Protein AF-A0AB36H0W1-F1 (afdb_monomer_lite)

Sequence (181 aa):
MSYELLTNRKTENRHKNYRQVNDIFFLVVHWWDDKKGLSFDSNVNFLCKNNNKVSAHYVSEGGRVAQIAENEDVALHAGNWNMNVASIGVENRPEADSDDFATLAELIVDIETKIGHTLYIIGHRDVVSRLCPGVYYPRIPELINRVNTIKSQRGNAPAPLTEEQRADMLSRLQNIKNNPG

Foldseek 3Di:
DAAAEAEPFAAPLKAALQAALVLAAAEAEWAQDLDADDDLVVSSCCQRDPPPSAHFQWEFAQRYMYGHGDSSIQGHHLVFRSNSRHHGYYHFHLVCDPRRLLGVLVVQQVSQLVSVHHHHYAYSCLQPPDCTPPPCHVCSVVSLVSNQVVQVVPVRGHHDDDPVRNVVVVVVSVVSNVDRD

pLDDT: mean 96.42, std 4.58, range [62.56, 98.94]

Secondary structure (DSSP, 8-state):
---EEE-S---SSEETT-S-GGG--EEEEEES-SSS---HHHHHHHHHH-SS----SEEEETTEEEE-S-TTSEES-SSSHHHHHHEEEEEE-TT--HHHHHHHHHHHHHHHHHHTS--EEEEHHHHSSSSTTGGGGGGHHHHHHHHHHHHHHSTTSPPPPPHHHHHHHHHHHHHHHHS--

Structure (mmCIF, N/CA/C/O backbone):
data_AF-A0AB36H0W1-F1
#
_entry.id   AF-A0AB36H0W1-F1
#
loop_
_atom_site.group_PDB
_atom_site.id
_atom_site.type_symbol
_atom_site.label_atom_id
_atom_site.label_alt_id
_atom_site.label_comp_id
_atom_site.label_asym_id
_atom_site.label_entity_id
_atom_site.label_seq_id
_atom_site.pdbx_PDB_ins_code
_atom_site.Cartn_x
_atom_site.Cartn_y
_atom_site.Cartn_z
_atom_site.occupancy
_atom_site.B_iso_or_equiv
_atom_site.auth_seq_id
_atom_site.auth_comp_id
_atom_site.auth_asym_id
_atom_site.auth_atom_id
_atom_site.pdbx_PDB_model_num
ATOM 1 N N . MET A 1 1 ? -12.133 -7.492 -10.563 1.00 72.25 1 MET A N 1
ATOM 2 C CA . MET A 1 1 ? -11.094 -8.196 -11.343 1.00 72.25 1 MET A CA 1
ATOM 3 C C . MET A 1 1 ? -10.395 -9.165 -10.409 1.00 72.25 1 MET A C 1
ATOM 5 O O . MET A 1 1 ? -10.133 -8.792 -9.277 1.00 72.25 1 MET A O 1
ATOM 9 N N . SER A 1 2 ? -10.170 -10.408 -10.830 1.00 85.19 2 SER A N 1
ATOM 10 C CA . SER A 1 2 ? -9.386 -11.373 -10.049 1.00 85.19 2 SER A CA 1
ATOM 11 C C . SER A 1 2 ? -7.907 -11.230 -10.396 1.00 85.19 2 SER A C 1
ATOM 13 O O . SER A 1 2 ? -7.581 -11.127 -11.577 1.00 85.19 2 SER A O 1
ATOM 15 N N . TYR A 1 3 ? -7.034 -11.265 -9.394 1.00 97.75 3 TYR A N 1
ATOM 16 C CA . TYR A 1 3 ? -5.587 -11.360 -9.572 1.00 97.75 3 TYR A CA 1
ATOM 17 C C . TYR A 1 3 ? -5.063 -12.653 -8.937 1.00 97.75 3 TYR A C 1
ATOM 19 O O . TYR A 1 3 ? -5.685 -13.213 -8.032 1.00 97.75 3 TYR A O 1
ATOM 27 N N . GLU A 1 4 ? -3.911 -13.131 -9.399 1.00 98.19 4 GLU A N 1
ATOM 28 C CA . GLU A 1 4 ? -3.181 -14.214 -8.742 1.00 98.19 4 GLU A CA 1
ATOM 29 C C . GLU A 1 4 ? -2.489 -13.684 -7.478 1.00 98.19 4 GLU A C 1
ATOM 31 O O . GLU A 1 4 ? -1.697 -12.743 -7.551 1.00 98.19 4 GLU A O 1
ATOM 36 N N . LEU A 1 5 ? -2.767 -14.287 -6.317 1.00 98.38 5 LEU A N 1
ATOM 37 C CA . LEU A 1 5 ? -2.074 -13.966 -5.070 1.00 98.38 5 LEU A CA 1
ATOM 38 C C . LEU A 1 5 ? -0.927 -14.953 -4.814 1.00 98.38 5 LEU A C 1
ATOM 40 O O . LEU A 1 5 ? -1.146 -16.128 -4.521 1.00 98.38 5 LEU A O 1
ATOM 44 N N . LEU A 1 6 ? 0.301 -14.446 -4.845 1.00 98.44 6 LEU A N 1
ATOM 45 C CA . LEU A 1 6 ? 1.527 -15.176 -4.548 1.00 98.44 6 LEU A CA 1
ATOM 46 C C . LEU A 1 6 ? 1.930 -14.956 -3.083 1.00 98.44 6 LEU A C 1
ATOM 48 O O . LEU A 1 6 ? 2.210 -13.834 -2.663 1.00 98.44 6 LEU A O 1
ATOM 52 N N . THR A 1 7 ? 2.010 -16.031 -2.298 1.00 97.50 7 THR A N 1
ATOM 53 C CA . THR A 1 7 ? 2.365 -15.975 -0.862 1.00 97.50 7 THR A CA 1
ATOM 54 C C . THR A 1 7 ? 3.626 -16.768 -0.510 1.00 97.50 7 THR A C 1
ATOM 56 O O . THR A 1 7 ? 4.056 -16.780 0.641 1.00 97.50 7 THR A O 1
ATOM 59 N N . ASN A 1 8 ? 4.256 -17.415 -1.493 1.00 95.25 8 ASN A N 1
ATOM 60 C CA . ASN A 1 8 ? 5.409 -18.303 -1.307 1.00 95.25 8 ASN A CA 1
ATOM 61 C C . ASN A 1 8 ? 6.770 -17.582 -1.239 1.00 95.25 8 ASN A C 1
ATOM 63 O O . ASN A 1 8 ? 7.807 -18.236 -1.133 1.00 95.25 8 ASN A O 1
ATOM 67 N N . ARG A 1 9 ? 6.791 -16.247 -1.303 1.00 94.75 9 ARG A N 1
ATOM 68 C CA . ARG A 1 9 ? 7.996 -15.417 -1.164 1.00 94.75 9 ARG A CA 1
ATOM 69 C C . ARG A 1 9 ? 7.786 -14.460 0.002 1.00 94.75 9 ARG A C 1
ATOM 71 O O . ARG A 1 9 ? 6.784 -13.756 0.021 1.00 94.75 9 ARG A O 1
ATOM 78 N N . LYS A 1 10 ? 8.703 -14.445 0.970 1.00 97.44 10 LYS A N 1
ATOM 79 C CA . LYS A 1 10 ? 8.626 -13.582 2.157 1.00 97.44 10 LYS A CA 1
ATOM 80 C C . LYS A 1 10 ? 9.925 -12.802 2.333 1.00 97.44 10 LYS A C 1
ATOM 82 O O . LYS A 1 10 ? 11.003 -13.339 2.089 1.00 97.44 10 LYS A O 1
ATOM 87 N N . THR A 1 11 ? 9.816 -11.546 2.755 1.00 97.06 11 THR A N 1
ATOM 88 C CA . THR A 1 11 ? 10.969 -10.687 3.057 1.00 97.06 11 THR A CA 1
ATOM 89 C C . THR A 1 11 ? 11.429 -10.859 4.489 1.00 97.06 11 THR A C 1
ATOM 91 O O . THR A 1 11 ? 10.642 -10.663 5.403 1.00 97.06 11 THR A O 1
ATOM 94 N N . GLU A 1 12 ? 12.698 -11.170 4.736 1.00 95.06 12 GLU A N 1
ATOM 95 C CA . GLU A 1 12 ? 13.208 -11.213 6.118 1.00 95.06 12 GLU A CA 1
ATOM 96 C C . GLU A 1 12 ? 13.395 -9.815 6.736 1.00 95.06 12 GLU A C 1
ATOM 98 O O . GLU A 1 12 ? 13.516 -9.693 7.953 1.00 95.06 12 GLU A O 1
ATOM 103 N N . ASN A 1 13 ? 13.324 -8.746 5.935 1.00 96.31 13 ASN A N 1
ATOM 104 C CA . ASN A 1 13 ? 13.435 -7.360 6.397 1.00 96.31 13 ASN A CA 1
ATOM 105 C C . ASN A 1 13 ? 12.110 -6.851 6.986 1.00 96.31 13 ASN A C 1
ATOM 107 O O . ASN A 1 13 ? 11.523 -5.899 6.478 1.00 96.31 13 ASN A O 1
ATOM 111 N N . ARG A 1 14 ? 11.607 -7.493 8.041 1.00 97.19 14 ARG A N 1
ATOM 112 C CA . ARG A 1 14 ? 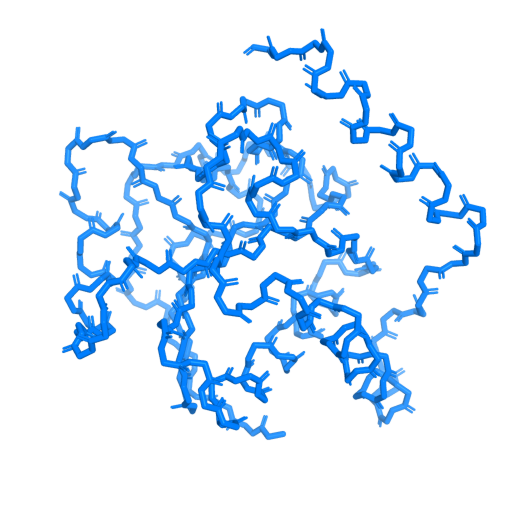10.351 -7.120 8.706 1.00 97.19 14 ARG A CA 1
ATOM 113 C C . ARG A 1 14 ? 10.393 -7.403 10.202 1.00 97.19 14 ARG A C 1
ATOM 115 O O . ARG A 1 14 ? 11.059 -8.341 10.639 1.00 97.19 14 ARG A O 1
ATOM 122 N N . HIS A 1 15 ? 9.626 -6.648 10.979 1.00 97.88 15 HIS A N 1
ATOM 123 C CA . HIS A 1 15 ? 9.352 -6.989 12.375 1.00 97.88 15 HIS A CA 1
ATOM 124 C C . HIS A 1 15 ? 8.097 -7.860 12.421 1.00 97.88 15 HIS A C 1
ATOM 126 O O . HIS A 1 15 ? 7.010 -7.383 12.104 1.00 97.88 15 HIS A O 1
ATOM 132 N N . LYS A 1 16 ? 8.266 -9.147 12.746 1.00 98.12 16 LYS A N 1
ATOM 133 C CA . LYS A 1 16 ? 7.195 -10.151 12.662 1.00 98.12 16 LYS A CA 1
ATOM 134 C C . LYS A 1 16 ? 6.183 -9.978 13.796 1.00 98.12 16 LYS A C 1
ATOM 136 O O . LYS A 1 16 ? 6.611 -9.872 14.943 1.00 98.12 16 LYS A O 1
ATOM 141 N N . ASN A 1 17 ? 4.886 -10.007 13.480 1.00 97.50 17 ASN A N 1
ATOM 142 C CA . ASN A 1 17 ? 3.782 -9.906 14.447 1.00 97.50 17 ASN A CA 1
ATOM 143 C C . ASN A 1 17 ? 3.986 -8.765 15.469 1.00 97.50 17 ASN A C 1
ATOM 145 O O . ASN A 1 17 ? 3.952 -8.977 16.682 1.00 97.50 17 ASN A O 1
ATOM 149 N N . TYR A 1 18 ? 4.313 -7.572 14.967 1.00 98.25 18 TYR A N 1
ATOM 150 C CA . TYR A 1 18 ? 4.764 -6.446 15.791 1.00 98.25 18 TYR A CA 1
ATOM 151 C C . TYR A 1 18 ? 3.614 -5.544 16.256 1.00 98.25 18 TYR A C 1
ATOM 153 O O . TYR A 1 18 ? 3.751 -4.828 17.245 1.00 98.25 18 TYR A O 1
ATOM 161 N N . ARG A 1 19 ? 2.481 -5.570 15.551 1.00 98.00 19 ARG A N 1
ATOM 162 C CA . ARG A 1 19 ? 1.316 -4.711 15.804 1.00 98.00 19 A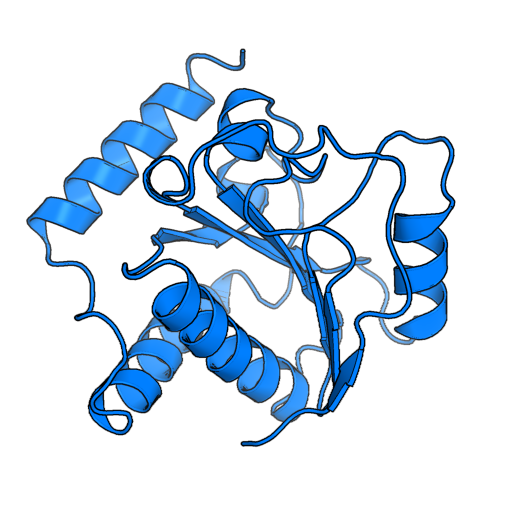RG A CA 1
ATOM 163 C C . ARG A 1 19 ? 0.018 -5.494 15.656 1.00 98.00 19 ARG A C 1
ATOM 165 O O . ARG A 1 19 ? -0.002 -6.532 14.997 1.00 98.00 19 ARG A O 1
ATOM 172 N N . GLN A 1 20 ? -1.069 -4.977 16.220 1.00 98.06 20 GLN A N 1
ATOM 173 C CA . GLN A 1 20 ? -2.402 -5.494 15.924 1.00 98.06 20 GLN A CA 1
ATOM 174 C C . GLN A 1 20 ? -2.903 -4.907 14.604 1.00 98.06 20 GLN A C 1
ATOM 176 O O . GLN A 1 20 ? -2.510 -3.811 14.207 1.00 98.06 20 GLN A O 1
ATOM 181 N N . VAL A 1 21 ? -3.822 -5.604 13.932 1.00 97.25 21 VAL A N 1
ATOM 182 C CA . VAL A 1 21 ? -4.430 -5.080 12.696 1.00 97.25 21 VAL A CA 1
ATOM 183 C C . VAL A 1 21 ? -5.128 -3.734 12.915 1.00 97.25 21 VAL A C 1
ATOM 185 O O . VAL A 1 21 ? -5.088 -2.890 12.032 1.00 97.25 21 VAL A O 1
ATOM 188 N N . ASN A 1 22 ? -5.683 -3.490 14.107 1.00 97.31 22 ASN A N 1
ATOM 189 C CA . ASN A 1 22 ? -6.343 -2.226 14.462 1.00 97.31 22 ASN A CA 1
ATOM 190 C C . ASN A 1 22 ? -5.377 -1.036 14.614 1.00 97.31 22 ASN A C 1
ATOM 192 O O . ASN A 1 22 ? -5.834 0.100 14.716 1.00 97.31 22 ASN A O 1
ATOM 196 N N . ASP A 1 23 ? -4.065 -1.284 14.621 1.00 97.69 23 ASP A N 1
ATOM 197 C CA . ASP A 1 23 ? -3.033 -0.242 14.662 1.00 97.69 23 ASP A CA 1
ATOM 198 C C . ASP A 1 23 ? -2.609 0.213 13.249 1.00 97.69 23 ASP A C 1
ATOM 200 O O . ASP A 1 23 ? -1.703 1.034 13.091 1.00 97.69 23 ASP A O 1
ATOM 204 N N . ILE A 1 24 ? -3.237 -0.336 12.202 1.00 98.56 24 ILE A N 1
ATOM 205 C CA . ILE A 1 24 ? -2.935 -0.056 10.798 1.00 98.56 24 ILE A CA 1
ATOM 206 C C . ILE A 1 24 ? -3.920 0.988 10.282 1.00 98.56 24 ILE A C 1
ATOM 208 O O . ILE A 1 24 ? -5.063 0.688 9.991 1.00 98.56 24 ILE A O 1
ATOM 212 N N . PHE A 1 25 ? -3.481 2.228 10.120 1.00 98.69 25 PHE A N 1
ATOM 213 C CA . PHE A 1 25 ? -4.362 3.327 9.715 1.00 98.69 25 PHE A CA 1
ATOM 214 C C . PHE A 1 25 ? -4.212 3.706 8.241 1.00 98.69 25 PHE A C 1
ATOM 216 O O . PHE A 1 25 ? -5.145 4.225 7.627 1.00 98.69 25 PHE A O 1
ATOM 223 N N . PHE A 1 26 ? -3.033 3.466 7.666 1.00 98.88 26 PHE A N 1
ATOM 224 C CA . PHE A 1 26 ? -2.678 3.971 6.344 1.00 98.88 26 PHE A CA 1
ATOM 225 C C . PHE A 1 26 ? -2.336 2.856 5.361 1.00 98.88 26 PHE A C 1
ATOM 227 O O . PHE A 1 26 ? -1.796 1.809 5.723 1.00 98.88 26 PHE A O 1
ATOM 234 N N . LEU A 1 27 ? -2.554 3.147 4.083 1.00 98.88 27 LEU A N 1
ATOM 235 C CA . LEU A 1 27 ? -1.916 2.437 2.983 1.00 98.88 27 LEU A CA 1
ATOM 236 C C . LEU A 1 27 ? -0.998 3.407 2.247 1.00 98.88 27 LEU A C 1
ATOM 238 O O . LEU A 1 27 ? -1.451 4.449 1.773 1.00 98.88 27 LEU A O 1
ATOM 242 N N . VAL A 1 28 ? 0.286 3.068 2.149 1.00 98.94 28 VAL A N 1
ATOM 243 C CA . VAL A 1 28 ? 1.277 3.874 1.433 1.00 98.94 28 VAL A CA 1
ATOM 244 C C . VAL A 1 28 ? 1.481 3.278 0.049 1.00 98.94 28 VAL A C 1
ATOM 246 O O . VAL A 1 28 ? 2.019 2.178 -0.099 1.00 98.94 28 VAL A O 1
ATOM 249 N N . VAL A 1 29 ? 1.054 4.025 -0.965 1.00 98.88 29 VAL A N 1
ATOM 250 C CA . VAL A 1 29 ? 1.282 3.708 -2.372 1.00 98.88 29 VAL A CA 1
ATOM 251 C C . VAL A 1 29 ? 2.728 4.047 -2.720 1.00 98.88 29 VAL A C 1
ATOM 253 O O . VAL A 1 29 ? 3.169 5.188 -2.527 1.00 98.88 29 VAL A O 1
ATOM 256 N N . HIS A 1 30 ? 3.437 3.059 -3.263 1.00 98.75 30 HIS A N 1
ATOM 257 C CA . HIS A 1 30 ? 4.780 3.181 -3.823 1.00 98.75 30 HIS A CA 1
ATOM 258 C C . HIS A 1 30 ? 4.808 2.792 -5.298 1.00 98.75 30 HIS A C 1
ATOM 260 O O . HIS A 1 30 ? 3.885 2.164 -5.815 1.00 98.75 30 HIS A O 1
ATOM 266 N N . TRP A 1 31 ? 5.906 3.144 -5.952 1.00 97.06 31 TRP A N 1
ATOM 267 C CA . TRP A 1 31 ? 6.352 2.520 -7.190 1.00 97.06 31 TRP A CA 1
ATOM 268 C C . TRP A 1 31 ? 7.749 1.943 -6.951 1.00 97.06 31 TRP A C 1
ATOM 270 O O . TRP A 1 31 ? 8.526 2.515 -6.180 1.00 97.06 31 TRP A O 1
ATOM 280 N N . TRP A 1 32 ? 8.097 0.833 -7.590 1.00 94.12 32 TRP A N 1
ATOM 281 C CA . TRP A 1 32 ? 9.380 0.212 -7.250 1.00 94.12 32 TRP A CA 1
ATOM 282 C C . TRP A 1 32 ? 10.599 0.948 -7.815 1.00 94.12 32 TRP A C 1
ATOM 284 O O . TRP A 1 32 ? 11.697 0.804 -7.285 1.00 94.12 32 TRP A O 1
ATOM 294 N N . ASP A 1 33 ? 10.429 1.741 -8.876 1.00 91.94 33 ASP A N 1
ATOM 295 C CA . ASP A 1 33 ? 11.503 2.506 -9.513 1.00 91.94 33 ASP A CA 1
ATOM 296 C C . ASP A 1 33 ? 10.910 3.643 -10.361 1.00 91.94 33 ASP A C 1
ATOM 298 O O . ASP A 1 33 ? 9.732 3.604 -10.719 1.00 91.94 33 ASP A O 1
ATOM 302 N N . ASP A 1 34 ? 11.709 4.658 -10.688 1.00 88.50 34 ASP A N 1
ATOM 303 C CA . ASP A 1 34 ? 11.300 5.723 -11.610 1.00 88.50 34 ASP A CA 1
ATOM 304 C C . ASP A 1 34 ? 11.431 5.313 -13.088 1.00 88.50 34 ASP A C 1
ATOM 306 O O . ASP A 1 34 ? 10.857 5.956 -13.975 1.00 88.50 34 ASP A O 1
ATOM 310 N N . LYS A 1 35 ? 12.128 4.204 -13.361 1.00 91.00 35 LYS A N 1
ATOM 311 C CA . LYS A 1 35 ? 12.255 3.580 -14.678 1.00 91.00 35 LYS A CA 1
ATOM 312 C C . LYS A 1 35 ? 11.175 2.530 -14.913 1.00 91.00 35 LYS A C 1
ATOM 314 O O . LYS A 1 35 ? 10.929 1.637 -14.104 1.00 91.00 35 LYS A O 1
ATOM 319 N N . LYS A 1 36 ? 10.598 2.584 -16.111 1.00 90.94 36 LYS A N 1
ATOM 320 C CA . LYS A 1 36 ? 9.683 1.565 -16.641 1.00 90.94 36 LYS A CA 1
ATOM 321 C C . LYS A 1 36 ? 10.448 0.349 -17.175 1.00 90.94 36 LYS A C 1
ATOM 323 O O . LYS A 1 36 ? 11.631 0.447 -17.497 1.00 90.94 36 LYS A O 1
ATOM 328 N N . GLY A 1 37 ? 9.760 -0.785 -17.306 1.00 90.31 37 GLY A N 1
ATOM 329 C CA . GLY A 1 37 ? 10.298 -2.018 -17.889 1.00 90.31 37 GLY A CA 1
ATOM 330 C C . GLY A 1 37 ? 11.031 -2.935 -16.908 1.00 90.31 37 GLY A C 1
ATOM 331 O O . GLY A 1 37 ? 11.576 -3.958 -17.322 1.00 90.31 37 GLY A O 1
ATOM 332 N N . LEU A 1 38 ? 11.050 -2.603 -15.614 1.00 89.94 38 LEU A N 1
ATOM 333 C CA . LEU A 1 38 ? 11.556 -3.512 -14.588 1.00 89.94 38 LEU A CA 1
ATOM 334 C C . LEU A 1 38 ? 10.539 -4.620 -14.298 1.00 89.94 38 LEU A C 1
ATOM 336 O O . LEU A 1 38 ? 9.334 -4.390 -14.248 1.00 89.94 38 LEU A O 1
ATOM 340 N N . SER A 1 39 ? 11.051 -5.831 -14.095 1.00 94.75 39 SER A N 1
ATOM 341 C CA . SER A 1 39 ? 10.239 -7.019 -13.831 1.00 94.75 39 SER A CA 1
ATOM 342 C C . SER A 1 39 ? 9.713 -7.047 -12.395 1.00 94.75 39 SER A C 1
ATOM 344 O O . SER A 1 39 ? 10.482 -6.877 -11.444 1.00 94.75 39 SER A O 1
ATOM 346 N N . PHE A 1 40 ? 8.434 -7.392 -12.238 1.00 97.50 40 PHE A N 1
ATOM 347 C CA . PHE A 1 40 ? 7.820 -7.715 -10.949 1.00 97.50 40 PHE A CA 1
ATOM 348 C C . PHE A 1 40 ? 8.579 -8.802 -10.189 1.00 97.50 40 PHE A C 1
ATOM 350 O O . PHE A 1 40 ? 8.844 -8.642 -9.001 1.00 97.50 40 PHE A O 1
ATOM 357 N N . ASP A 1 41 ? 9.001 -9.884 -10.851 1.00 97.75 41 ASP A N 1
ATOM 358 C CA . ASP A 1 41 ? 9.735 -10.963 -10.184 1.00 97.75 41 ASP A CA 1
ATOM 359 C C . ASP A 1 41 ? 11.096 -10.490 -9.670 1.00 97.75 41 ASP A C 1
ATOM 361 O O . ASP A 1 41 ? 11.509 -10.866 -8.570 1.00 97.75 41 ASP A O 1
ATOM 365 N N . SER A 1 42 ? 11.780 -9.632 -10.432 1.00 95.94 42 SER A N 1
ATOM 366 C CA . SER A 1 42 ? 13.034 -9.019 -9.990 1.00 95.94 42 SER A CA 1
ATOM 367 C C . SER A 1 42 ? 12.815 -8.116 -8.779 1.00 95.94 42 SER A C 1
ATOM 369 O O . SER A 1 42 ? 13.579 -8.210 -7.818 1.00 95.94 42 SER A O 1
ATOM 371 N N . ASN A 1 43 ? 11.754 -7.304 -8.778 1.00 96.81 43 ASN A N 1
ATOM 372 C CA . ASN A 1 43 ? 11.435 -6.437 -7.647 1.00 96.81 43 ASN A CA 1
ATOM 373 C C . ASN A 1 43 ? 11.037 -7.232 -6.390 1.00 96.81 43 ASN A C 1
ATOM 375 O O . ASN A 1 43 ? 11.572 -6.997 -5.308 1.00 96.81 43 ASN A O 1
ATOM 379 N N . VAL A 1 44 ? 10.173 -8.242 -6.529 1.00 98.00 44 VAL A N 1
ATOM 380 C CA . VAL A 1 44 ? 9.807 -9.148 -5.428 1.00 98.00 44 VAL A CA 1
ATOM 381 C C . VAL A 1 44 ? 11.051 -9.825 -4.850 1.00 98.00 44 VAL A C 1
ATOM 383 O O . VAL A 1 44 ? 11.225 -9.863 -3.632 1.00 98.00 44 VAL A O 1
ATOM 386 N N . ASN A 1 45 ? 11.945 -10.333 -5.705 1.00 96.88 45 ASN A N 1
ATOM 387 C CA . ASN A 1 45 ? 13.194 -10.952 -5.264 1.00 96.88 45 ASN A CA 1
ATOM 388 C C . ASN A 1 45 ? 14.101 -9.961 -4.528 1.00 96.88 45 ASN A C 1
ATOM 390 O O . ASN A 1 45 ? 14.649 -10.314 -3.482 1.00 96.88 45 ASN A O 1
ATOM 394 N N . PHE A 1 46 ? 14.240 -8.736 -5.039 1.00 96.25 46 PHE A N 1
ATOM 395 C CA . PHE A 1 46 ? 14.995 -7.679 -4.376 1.00 96.25 46 PHE A CA 1
ATOM 396 C C . PHE A 1 46 ? 14.417 -7.376 -2.990 1.00 96.25 46 PHE A C 1
ATOM 398 O O . PHE A 1 46 ? 15.134 -7.467 -1.995 1.00 96.25 46 PHE A O 1
ATOM 405 N N . LEU A 1 47 ? 13.116 -7.107 -2.878 1.00 97.44 47 LEU A N 1
ATOM 406 C CA . LEU A 1 47 ? 12.474 -6.796 -1.597 1.00 97.44 47 LEU A CA 1
ATOM 407 C C . LEU A 1 47 ? 12.536 -7.962 -0.607 1.00 97.44 47 LEU A C 1
ATOM 409 O O . LEU A 1 47 ? 12.594 -7.729 0.599 1.00 97.44 47 LEU A O 1
ATOM 413 N N . CYS A 1 48 ? 12.583 -9.208 -1.086 1.00 97.00 48 CYS A N 1
ATOM 414 C CA . CYS A 1 48 ? 12.721 -10.374 -0.217 1.00 97.00 48 CYS A CA 1
ATOM 415 C C . CYS A 1 48 ? 14.155 -10.637 0.269 1.00 97.00 48 CYS A C 1
ATOM 417 O O . CYS A 1 48 ? 14.322 -11.199 1.349 1.00 97.00 48 CYS A O 1
ATOM 419 N N . LYS A 1 49 ? 15.176 -10.281 -0.526 1.00 94.56 49 LYS A N 1
ATOM 420 C CA . LYS A 1 49 ? 16.568 -10.735 -0.324 1.00 94.56 49 LYS A CA 1
ATOM 421 C C . LYS A 1 49 ? 17.601 -9.617 -0.158 1.00 94.56 49 LYS A C 1
ATOM 423 O O . LYS A 1 49 ? 18.781 -9.915 0.001 1.00 94.56 49 LYS A O 1
ATOM 428 N N . ASN A 1 50 ? 17.214 -8.346 -0.253 1.00 93.44 50 ASN A N 1
ATOM 429 C CA . ASN A 1 50 ? 18.169 -7.243 -0.143 1.00 93.44 50 ASN A CA 1
ATOM 430 C C . ASN A 1 50 ? 18.759 -7.124 1.274 1.00 93.44 50 ASN A C 1
ATOM 432 O O . ASN A 1 50 ? 18.087 -7.391 2.267 1.00 93.44 50 ASN A O 1
ATOM 436 N N . ASN A 1 51 ? 19.987 -6.609 1.356 1.00 90.62 51 ASN A N 1
ATOM 437 C CA . ASN A 1 51 ? 20.671 -6.298 2.619 1.00 90.62 51 ASN A CA 1
ATOM 438 C C . ASN A 1 51 ? 20.481 -4.835 3.064 1.00 90.62 51 ASN A C 1
ATOM 440 O O . ASN A 1 51 ? 21.049 -4.414 4.069 1.00 90.62 51 ASN A O 1
ATOM 444 N N . ASN A 1 52 ? 19.686 -4.053 2.327 1.00 87.50 52 ASN A N 1
ATOM 445 C CA . ASN A 1 52 ? 19.477 -2.621 2.565 1.00 87.50 52 ASN A CA 1
ATOM 446 C C . ASN A 1 52 ? 18.407 -2.344 3.630 1.00 87.50 52 ASN A C 1
ATOM 448 O O . ASN A 1 52 ? 18.105 -1.184 3.897 1.00 87.50 52 ASN A O 1
ATOM 452 N N . LYS A 1 53 ? 17.834 -3.397 4.232 1.00 88.50 53 LYS A N 1
ATOM 453 C CA . LYS A 1 53 ? 16.745 -3.316 5.213 1.00 88.50 53 LYS A CA 1
ATOM 454 C C . LYS A 1 53 ? 15.545 -2.520 4.687 1.00 88.50 53 LYS A C 1
ATOM 456 O O . LYS A 1 53 ? 14.926 -1.772 5.434 1.00 88.50 53 LYS A O 1
ATOM 461 N N . VAL A 1 54 ? 15.222 -2.684 3.403 1.00 95.69 54 VAL A N 1
ATOM 462 C CA . VAL A 1 54 ? 13.984 -2.165 2.807 1.00 95.69 54 VAL A CA 1
ATOM 463 C C . VAL A 1 54 ? 13.066 -3.322 2.442 1.00 95.69 54 VAL A C 1
ATOM 465 O O . VAL A 1 54 ? 13.528 -4.401 2.056 1.00 95.69 54 VAL A O 1
ATOM 468 N N . SER A 1 55 ? 11.767 -3.115 2.587 1.00 98.25 55 SER A N 1
ATOM 469 C CA . SER A 1 55 ? 10.739 -4.110 2.285 1.00 98.25 55 SER A CA 1
ATOM 470 C C . SER A 1 55 ? 9.380 -3.441 2.150 1.00 98.25 55 SER A C 1
ATOM 472 O O . SER A 1 55 ? 9.228 -2.284 2.518 1.00 98.25 55 SER A O 1
ATOM 474 N N . ALA A 1 56 ? 8.390 -4.183 1.666 1.00 98.62 56 ALA A N 1
ATOM 475 C CA . ALA A 1 56 ? 6.987 -3.787 1.621 1.00 98.62 56 ALA A CA 1
ATOM 476 C C . ALA A 1 56 ? 6.121 -4.956 2.108 1.00 98.62 56 ALA A C 1
ATOM 478 O O . ALA A 1 56 ? 6.637 -6.046 2.361 1.00 98.62 56 ALA A O 1
ATOM 479 N N . HIS A 1 57 ? 4.812 -4.750 2.228 1.00 98.88 57 HIS A N 1
ATOM 480 C CA . HIS A 1 57 ? 3.872 -5.838 2.503 1.00 98.88 57 HIS A CA 1
ATOM 481 C C . HIS A 1 57 ? 3.455 -6.536 1.217 1.00 98.88 57 HIS A C 1
ATOM 483 O O . HIS A 1 57 ? 3.415 -7.767 1.164 1.00 98.88 57 HIS A O 1
ATOM 489 N N . TYR A 1 58 ? 3.208 -5.743 0.175 1.00 98.94 58 TYR A N 1
ATOM 490 C CA . TYR A 1 58 ? 2.724 -6.219 -1.111 1.00 98.94 58 TYR A CA 1
ATOM 491 C C . TYR A 1 58 ? 3.537 -5.644 -2.270 1.00 98.94 58 TYR A C 1
ATOM 493 O O . TYR A 1 58 ? 4.019 -4.512 -2.208 1.00 98.94 58 TYR A O 1
ATOM 501 N N . VAL A 1 59 ? 3.636 -6.422 -3.345 1.00 98.81 59 VAL A N 1
ATOM 502 C CA . VAL A 1 59 ? 4.060 -5.965 -4.673 1.00 98.81 59 VAL A CA 1
ATOM 503 C C . VAL A 1 59 ? 2.926 -6.253 -5.649 1.00 98.81 59 VAL A C 1
ATOM 505 O O . VAL A 1 59 ? 2.391 -7.360 -5.619 1.00 98.81 59 VAL A O 1
ATOM 508 N N . SER A 1 60 ? 2.555 -5.293 -6.492 1.00 98.56 60 SER A N 1
ATOM 509 C CA . SER A 1 60 ? 1.395 -5.389 -7.384 1.00 98.56 60 SER A CA 1
ATOM 510 C C . SER A 1 60 ? 1.737 -4.985 -8.818 1.00 98.56 60 SER A C 1
ATOM 512 O O . SER A 1 60 ? 2.390 -3.967 -9.054 1.00 98.56 60 SER A O 1
ATOM 514 N N . GLU A 1 61 ? 1.241 -5.764 -9.775 1.00 98.25 61 GLU A N 1
ATOM 515 C CA . GLU A 1 61 ? 1.128 -5.395 -11.190 1.00 98.25 61 GLU A CA 1
ATOM 516 C C . GLU A 1 61 ? -0.161 -5.980 -11.781 1.00 98.25 61 GLU A C 1
ATOM 518 O O . GLU A 1 61 ? -0.872 -6.727 -11.109 1.00 98.25 61 GLU A O 1
ATOM 523 N N . GLY A 1 62 ? -0.470 -5.662 -13.037 1.00 98.25 62 GLY A N 1
ATOM 524 C CA . GLY A 1 62 ? -1.652 -6.162 -13.731 1.00 98.25 62 GLY A CA 1
ATOM 525 C C . GLY A 1 62 ? -1.825 -7.679 -13.611 1.00 98.25 62 GLY A C 1
ATOM 526 O O . GLY A 1 62 ? -1.037 -8.456 -14.144 1.00 98.25 62 GLY A O 1
ATOM 527 N N . GLY A 1 63 ? -2.880 -8.102 -12.910 1.00 98.12 63 GLY A N 1
ATOM 528 C CA . GLY A 1 63 ? -3.286 -9.502 -12.797 1.00 98.12 63 GLY A CA 1
ATOM 529 C C . GLY A 1 63 ? -2.543 -10.335 -11.749 1.00 98.12 63 GLY A C 1
ATOM 530 O O . GLY A 1 63 ? -2.929 -11.488 -11.550 1.00 98.12 63 GLY A O 1
ATOM 531 N N . ARG A 1 64 ? -1.541 -9.798 -11.036 1.00 98.06 64 ARG A N 1
ATOM 532 C CA . ARG A 1 64 ? -0.851 -10.537 -9.963 1.00 98.06 64 ARG A CA 1
ATOM 533 C C . ARG A 1 64 ? -0.345 -9.661 -8.821 1.00 98.06 64 ARG A C 1
ATOM 535 O O . ARG A 1 64 ? 0.121 -8.541 -9.009 1.00 98.06 64 ARG A O 1
ATOM 542 N N . VAL A 1 65 ? -0.377 -10.229 -7.620 1.00 98.81 65 VAL A N 1
ATOM 543 C CA . VAL A 1 65 ? 0.088 -9.606 -6.379 1.00 98.81 65 VAL A CA 1
ATOM 544 C C . VAL A 1 65 ? 0.958 -10.592 -5.613 1.00 98.81 65 VAL A C 1
ATOM 546 O O . VAL A 1 65 ? 0.594 -11.752 -5.460 1.00 98.81 65 VAL A O 1
ATOM 549 N N . ALA A 1 66 ? 2.084 -10.136 -5.068 1.00 98.81 66 ALA A N 1
ATOM 550 C CA . ALA A 1 66 ? 2.874 -10.900 -4.107 1.00 98.81 66 ALA A CA 1
ATOM 551 C C . ALA A 1 66 ? 2.722 -10.314 -2.700 1.00 98.81 66 ALA A C 1
ATOM 553 O O . ALA A 1 66 ? 3.090 -9.162 -2.480 1.00 98.81 66 ALA A O 1
ATOM 554 N N . GLN A 1 67 ? 2.237 -11.108 -1.741 1.00 98.81 67 GLN A N 1
ATOM 555 C CA . GLN A 1 67 ? 2.232 -10.749 -0.320 1.00 98.81 67 GLN A CA 1
ATOM 556 C C . GLN A 1 67 ? 3.524 -11.239 0.342 1.00 98.81 67 GLN A C 1
ATOM 558 O O . GLN A 1 67 ? 3.646 -12.407 0.735 1.00 98.81 67 GLN A O 1
ATOM 563 N N . ILE A 1 68 ? 4.478 -10.327 0.510 1.00 98.75 68 ILE A N 1
ATOM 564 C CA . ILE A 1 68 ? 5.830 -10.629 0.992 1.00 98.75 68 ILE A CA 1
ATOM 565 C C . ILE A 1 68 ? 6.024 -10.394 2.502 1.00 98.75 68 ILE A C 1
ATOM 567 O O . ILE A 1 68 ? 7.032 -10.840 3.050 1.00 98.75 68 ILE A O 1
ATOM 571 N N . ALA A 1 69 ? 5.053 -9.791 3.193 1.00 98.62 69 ALA A N 1
ATOM 572 C CA . ALA A 1 69 ? 4.959 -9.734 4.658 1.00 98.62 69 ALA A CA 1
ATOM 573 C C . ALA A 1 69 ? 3.494 -9.884 5.116 1.00 98.62 69 ALA A C 1
ATOM 575 O O . ALA A 1 69 ? 2.575 -9.591 4.345 1.00 98.62 69 ALA A O 1
ATOM 576 N N . GLU A 1 70 ? 3.256 -10.360 6.342 1.00 98.50 70 GLU A N 1
ATOM 577 C CA . GLU A 1 70 ? 1.895 -10.377 6.904 1.00 98.50 70 GLU A CA 1
ATOM 578 C C . GLU A 1 70 ? 1.442 -8.968 7.305 1.00 98.50 70 GLU A C 1
ATOM 580 O O . GLU A 1 70 ? 2.271 -8.080 7.490 1.00 98.50 70 GLU A O 1
ATOM 585 N N . ASN A 1 71 ? 0.133 -8.730 7.421 1.00 98.50 71 ASN A N 1
ATOM 586 C CA . ASN A 1 71 ? -0.388 -7.385 7.711 1.00 98.50 71 ASN A CA 1
ATOM 587 C C . ASN A 1 71 ? 0.055 -6.888 9.102 1.00 98.50 71 ASN A C 1
ATOM 589 O O . ASN A 1 71 ? 0.346 -5.702 9.285 1.00 98.50 71 ASN A O 1
ATOM 593 N N . GLU A 1 72 ? 0.139 -7.817 10.051 1.00 98.44 72 GLU A N 1
ATOM 594 C CA . GLU A 1 72 ? 0.604 -7.666 11.431 1.00 98.44 72 GLU A CA 1
ATOM 595 C C . GLU A 1 72 ? 2.132 -7.508 11.530 1.00 98.44 72 GLU A C 1
ATOM 597 O O . GLU A 1 72 ? 2.659 -7.087 12.565 1.00 98.44 72 GLU A O 1
ATOM 602 N N . ASP A 1 73 ? 2.861 -7.815 10.453 1.00 98.69 73 ASP A N 1
ATOM 603 C CA . ASP A 1 73 ? 4.282 -7.510 10.358 1.00 98.69 73 ASP A CA 1
ATOM 604 C C . ASP A 1 73 ? 4.477 -6.017 10.043 1.00 98.69 73 ASP A C 1
ATOM 606 O O . ASP A 1 73 ? 3.679 -5.380 9.349 1.00 98.69 73 ASP A O 1
ATOM 610 N N . VAL A 1 74 ? 5.593 -5.451 10.496 1.00 98.56 74 VAL A N 1
ATOM 611 C CA . VAL A 1 74 ? 6.026 -4.104 10.100 1.00 98.56 74 VAL A CA 1
ATOM 612 C C . VAL A 1 74 ? 7.136 -4.218 9.060 1.00 98.56 74 VAL A C 1
ATOM 614 O O . VAL A 1 74 ? 8.246 -4.662 9.366 1.00 98.56 74 VAL A O 1
ATOM 617 N N . ALA A 1 75 ? 6.820 -3.823 7.825 1.00 98.50 75 ALA A N 1
ATOM 618 C CA . ALA A 1 75 ? 7.773 -3.681 6.727 1.00 98.50 75 ALA A CA 1
ATOM 619 C C . ALA A 1 75 ? 8.484 -2.314 6.775 1.00 98.50 75 ALA A C 1
ATOM 621 O O . ALA A 1 75 ? 8.001 -1.359 7.381 1.00 98.50 75 ALA A O 1
ATOM 622 N N . LEU A 1 76 ? 9.640 -2.211 6.121 1.00 98.00 76 LEU A N 1
ATOM 623 C CA . LEU A 1 76 ? 10.522 -1.045 6.141 1.00 98.00 76 LEU A CA 1
ATOM 624 C C . LEU A 1 76 ? 10.441 -0.296 4.800 1.00 98.00 76 LEU A C 1
ATOM 626 O O . LEU A 1 76 ? 11.346 -0.402 3.972 1.00 98.00 76 LEU A O 1
ATOM 630 N N . HIS A 1 77 ? 9.356 0.454 4.581 1.00 97.94 77 HIS A N 1
ATOM 631 C CA . HIS A 1 77 ? 9.062 1.088 3.282 1.00 97.94 77 HIS A CA 1
ATOM 632 C C . HIS A 1 77 ? 8.985 2.618 3.330 1.00 97.94 77 HIS A C 1
ATOM 634 O O . HIS A 1 77 ? 9.343 3.295 2.371 1.00 97.94 77 HIS A O 1
ATOM 640 N N . ALA A 1 78 ? 8.486 3.199 4.422 1.00 97.06 78 ALA A N 1
ATOM 641 C CA . ALA A 1 78 ? 8.059 4.596 4.451 1.00 97.06 78 ALA A CA 1
ATOM 642 C C . ALA A 1 78 ? 9.197 5.590 4.730 1.00 97.06 78 ALA A C 1
ATOM 644 O O . ALA A 1 78 ? 9.028 6.785 4.498 1.00 97.06 78 ALA A O 1
ATOM 645 N N . GLY A 1 79 ? 10.357 5.129 5.208 1.00 95.12 79 GLY A N 1
ATOM 646 C CA . GLY A 1 79 ? 11.445 6.015 5.650 1.00 95.12 79 GLY A CA 1
ATOM 647 C C . GLY A 1 79 ? 11.128 6.797 6.934 1.00 95.12 79 GLY A C 1
ATOM 648 O O . GLY A 1 79 ? 11.833 7.743 7.263 1.00 95.12 79 GLY A O 1
ATOM 649 N N . ASN A 1 80 ? 10.070 6.407 7.648 1.00 96.50 80 ASN A N 1
ATOM 650 C CA . ASN A 1 80 ? 9.661 6.925 8.952 1.00 96.50 80 ASN A CA 1
ATOM 651 C C . ASN A 1 80 ? 9.129 5.734 9.764 1.00 96.50 80 ASN A C 1
ATOM 653 O O . ASN A 1 80 ? 8.244 5.021 9.285 1.00 96.50 80 ASN A O 1
ATOM 657 N N . TRP A 1 81 ? 9.686 5.495 10.956 1.00 96.50 81 TRP A N 1
ATOM 658 C CA . TRP A 1 81 ? 9.355 4.316 11.762 1.00 96.50 81 TRP A CA 1
ATOM 659 C C . TRP A 1 81 ? 7.883 4.287 12.179 1.00 96.50 81 TRP A C 1
ATOM 661 O O . TRP A 1 81 ? 7.200 3.290 11.956 1.00 96.50 81 TRP A O 1
ATOM 671 N N . ASN A 1 82 ? 7.367 5.401 12.695 1.00 97.62 82 ASN A N 1
ATOM 672 C CA . ASN A 1 82 ? 5.969 5.503 13.111 1.00 97.62 82 ASN A CA 1
ATOM 673 C C . ASN A 1 82 ? 5.012 5.265 11.935 1.00 97.62 82 ASN A C 1
ATOM 675 O O . ASN A 1 82 ? 3.988 4.607 12.100 1.00 97.62 82 ASN A O 1
ATOM 679 N N . MET A 1 83 ? 5.367 5.719 10.726 1.00 98.31 83 MET A N 1
ATOM 680 C CA . MET A 1 83 ? 4.592 5.394 9.528 1.00 98.31 83 MET A CA 1
ATOM 681 C C . MET A 1 83 ? 4.698 3.911 9.149 1.00 98.31 83 MET A C 1
ATOM 683 O O . MET A 1 83 ? 3.678 3.310 8.831 1.00 98.31 83 MET A O 1
ATOM 687 N N . ASN A 1 84 ? 5.880 3.290 9.217 1.00 98.25 84 ASN A N 1
ATOM 688 C CA . ASN A 1 84 ? 6.016 1.843 8.990 1.00 98.25 84 ASN A CA 1
ATOM 689 C C . ASN A 1 84 ? 5.108 1.050 9.947 1.00 98.25 84 ASN A C 1
ATOM 691 O O . ASN A 1 84 ? 4.401 0.144 9.512 1.00 98.25 84 ASN A O 1
ATOM 695 N N . VAL A 1 85 ? 5.082 1.422 11.233 1.00 98.12 85 VAL A N 1
ATOM 696 C CA . VAL A 1 85 ? 4.236 0.787 12.259 1.00 98.12 85 VAL A CA 1
ATOM 697 C C . VAL A 1 85 ? 2.748 1.042 12.027 1.00 98.12 85 VAL A C 1
ATOM 699 O O . VAL A 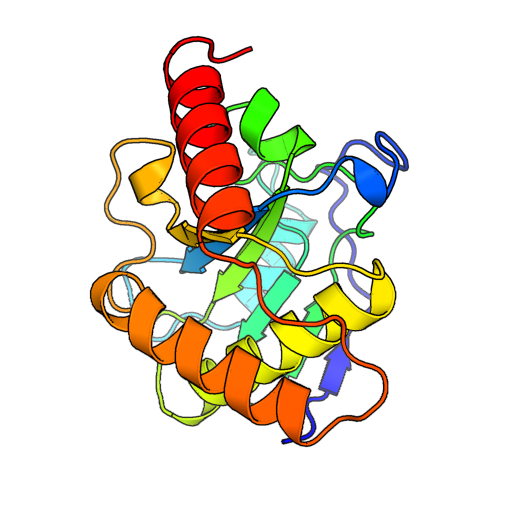1 85 ? 1.950 0.159 12.308 1.00 98.12 85 VAL A O 1
ATOM 702 N N . ALA A 1 86 ? 2.358 2.180 11.461 1.00 98.44 86 ALA A N 1
ATOM 703 C CA . ALA A 1 86 ? 0.955 2.540 11.257 1.00 98.44 86 ALA A CA 1
ATOM 704 C C . ALA A 1 86 ? 0.392 2.186 9.867 1.00 98.44 86 ALA A C 1
ATOM 706 O O . ALA A 1 86 ? -0.741 2.567 9.564 1.00 98.44 86 ALA A O 1
ATOM 707 N N . SER A 1 87 ? 1.160 1.535 8.982 1.00 98.81 87 SER A N 1
ATOM 708 C CA . SER A 1 87 ? 0.745 1.390 7.580 1.00 98.81 87 SER A CA 1
ATOM 709 C C . SER A 1 87 ? 1.090 0.075 6.886 1.00 98.81 87 SER A C 1
ATOM 711 O O . SER A 1 87 ? 1.968 -0.682 7.307 1.00 98.81 87 SER A O 1
ATOM 713 N N . ILE A 1 88 ? 0.366 -0.187 5.798 1.00 98.94 88 ILE A N 1
ATOM 714 C CA . ILE A 1 88 ? 0.687 -1.198 4.789 1.00 98.94 88 ILE A CA 1
ATOM 715 C C . ILE A 1 88 ? 1.401 -0.515 3.618 1.00 98.94 88 ILE A C 1
ATOM 717 O O . ILE A 1 88 ? 0.881 0.444 3.047 1.00 98.94 88 ILE A O 1
ATOM 721 N N . GLY A 1 89 ? 2.575 -1.013 3.233 1.00 98.88 89 GLY A N 1
ATOM 722 C CA . GLY A 1 89 ? 3.305 -0.568 2.048 1.00 98.88 89 GLY A CA 1
ATOM 723 C C . GLY A 1 89 ? 3.011 -1.449 0.836 1.00 98.88 89 GLY A C 1
ATOM 724 O O . GLY A 1 89 ? 3.158 -2.672 0.915 1.00 98.88 89 GLY A O 1
ATOM 725 N N . VAL A 1 90 ? 2.638 -0.830 -0.288 1.00 98.94 90 VAL A N 1
ATOM 726 C CA . VAL A 1 90 ? 2.399 -1.524 -1.564 1.00 98.94 90 VAL A CA 1
ATOM 727 C C . VAL A 1 90 ? 3.305 -0.961 -2.655 1.00 98.94 90 VAL A C 1
ATOM 729 O O . VAL A 1 90 ? 3.183 0.208 -3.016 1.00 98.94 90 VAL A O 1
ATOM 732 N N . GLU A 1 91 ? 4.189 -1.801 -3.189 1.00 98.75 91 GLU A N 1
ATOM 733 C CA . GLU A 1 91 ? 5.084 -1.485 -4.306 1.00 98.75 91 GLU A CA 1
ATOM 734 C C . GLU A 1 91 ? 4.419 -1.818 -5.640 1.00 98.75 91 GLU A C 1
ATOM 736 O O . GLU A 1 91 ? 4.100 -2.976 -5.906 1.00 98.75 91 GLU A O 1
ATOM 741 N N . ASN A 1 92 ? 4.198 -0.812 -6.485 1.00 98.75 92 ASN A N 1
ATOM 742 C CA . ASN A 1 92 ? 3.443 -0.971 -7.727 1.00 98.75 92 ASN A CA 1
ATOM 743 C C . ASN A 1 92 ? 4.320 -0.820 -8.968 1.00 98.75 92 ASN A C 1
ATOM 745 O O . ASN A 1 92 ? 5.323 -0.098 -8.965 1.00 98.75 92 ASN A O 1
ATOM 749 N N . ARG A 1 93 ? 3.886 -1.455 -10.057 1.00 97.94 93 ARG A N 1
ATOM 750 C CA . ARG A 1 93 ? 4.512 -1.319 -11.371 1.00 97.94 93 ARG A CA 1
ATOM 751 C C . ARG A 1 93 ? 4.495 0.140 -11.858 1.00 97.94 93 ARG A C 1
ATOM 753 O O . ARG A 1 93 ? 3.414 0.731 -11.900 1.00 97.94 93 ARG A O 1
ATOM 760 N N . PRO A 1 94 ? 5.639 0.751 -12.221 1.00 97.12 94 PRO A N 1
ATOM 761 C CA . PRO A 1 94 ? 5.736 2.184 -12.522 1.00 97.12 94 PRO A CA 1
ATOM 762 C C . PRO A 1 94 ? 5.086 2.600 -13.847 1.00 97.12 94 PRO A C 1
ATOM 764 O O . PRO A 1 94 ? 4.909 3.791 -14.104 1.00 97.12 94 PRO A O 1
ATOM 767 N N . GLU A 1 95 ? 4.723 1.646 -14.701 1.00 96.44 95 GLU A N 1
ATOM 768 C CA . GLU A 1 95 ? 3.909 1.873 -15.889 1.00 96.44 95 GLU A CA 1
ATOM 769 C C . GLU A 1 95 ? 2.535 2.448 -15.522 1.00 96.44 95 GLU A C 1
ATOM 771 O O . GLU A 1 95 ? 2.137 3.446 -16.129 1.00 96.44 95 GLU A O 1
ATOM 776 N N . ALA A 1 96 ? 1.913 1.906 -14.465 1.00 95.88 96 ALA A N 1
ATOM 777 C CA . ALA A 1 96 ? 0.597 2.285 -13.949 1.00 95.88 96 ALA A CA 1
ATOM 778 C C . ALA A 1 96 ? -0.518 2.217 -15.001 1.00 95.88 96 ALA A C 1
ATOM 780 O O . ALA A 1 96 ? -1.407 3.082 -15.043 1.00 95.88 96 ALA A O 1
ATOM 781 N N . ASP A 1 97 ? -0.466 1.184 -15.842 1.00 96.50 97 ASP A N 1
ATOM 782 C CA . ASP A 1 97 ? -1.462 0.951 -16.880 1.00 96.50 97 ASP A CA 1
ATOM 783 C C . ASP A 1 97 ? -2.819 0.579 -16.244 1.00 96.50 97 ASP A C 1
ATOM 785 O O . ASP A 1 97 ? -2.949 0.432 -15.022 1.00 96.50 97 ASP A O 1
ATOM 789 N N . SER A 1 98 ? -3.871 0.448 -17.059 1.00 97.38 98 SER A N 1
ATOM 790 C CA . SER A 1 98 ? -5.232 0.183 -16.560 1.00 97.38 98 SER A CA 1
ATOM 791 C C . SER A 1 98 ? -5.306 -1.042 -15.652 1.00 97.38 98 SER A C 1
ATOM 793 O O . SER A 1 98 ? -5.993 -1.006 -14.631 1.00 97.38 98 SER A O 1
ATOM 795 N N . ASP A 1 99 ? -4.574 -2.096 -16.003 1.00 97.81 99 ASP A N 1
ATOM 796 C CA . ASP A 1 99 ? -4.614 -3.374 -15.298 1.00 97.81 99 ASP A CA 1
ATOM 797 C C . ASP A 1 99 ? -3.807 -3.318 -13.996 1.00 97.81 99 ASP A C 1
ATOM 799 O O . ASP A 1 99 ? -4.248 -3.867 -12.983 1.00 97.81 99 ASP A O 1
ATOM 803 N N . ASP A 1 100 ? -2.680 -2.593 -13.981 1.00 98.06 100 ASP A N 1
ATOM 804 C CA . ASP A 1 100 ? -1.907 -2.321 -12.761 1.00 98.06 100 ASP A CA 1
ATOM 805 C C . ASP A 1 100 ? -2.782 -1.573 -11.745 1.00 98.06 100 ASP A C 1
ATOM 807 O O . ASP A 1 100 ? -2.897 -1.958 -10.579 1.00 98.06 100 ASP A O 1
ATOM 811 N N . PHE A 1 101 ? -3.465 -0.527 -12.218 1.00 98.31 101 PHE A N 1
ATOM 812 C CA . PHE A 1 101 ? -4.325 0.313 -11.394 1.00 98.31 101 PHE A CA 1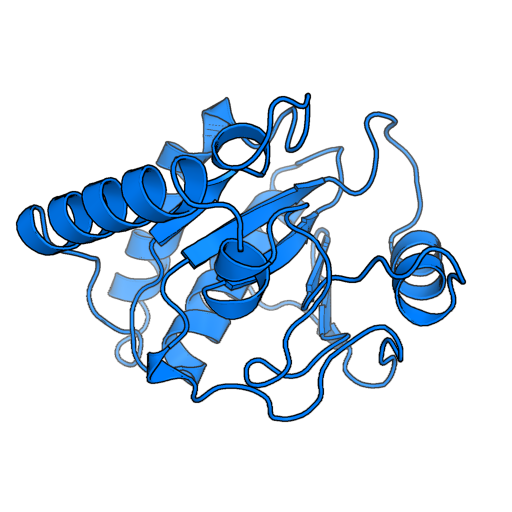
ATOM 813 C C . PHE A 1 101 ? -5.570 -0.430 -10.897 1.00 98.31 101 PHE A C 1
ATOM 815 O O . PHE A 1 101 ? -5.953 -0.302 -9.732 1.00 98.31 101 PHE A O 1
ATOM 822 N N . ALA A 1 102 ? -6.196 -1.236 -11.761 1.00 98.38 102 ALA A N 1
ATOM 823 C CA . ALA A 1 102 ? -7.326 -2.076 -11.385 1.00 98.38 102 ALA A CA 1
ATOM 824 C C . ALA A 1 102 ? -6.924 -3.121 -10.336 1.00 98.38 102 ALA A C 1
ATOM 826 O O . ALA A 1 102 ? -7.663 -3.320 -9.374 1.00 98.38 102 ALA A O 1
ATOM 827 N N . THR A 1 103 ? -5.749 -3.738 -10.484 1.00 98.81 103 THR A N 1
ATOM 828 C CA . THR A 1 103 ? -5.238 -4.729 -9.526 1.00 98.81 103 THR A CA 1
ATOM 829 C C . THR A 1 103 ? -4.957 -4.094 -8.168 1.00 98.81 103 THR A C 1
ATOM 831 O O . THR A 1 103 ? -5.397 -4.629 -7.153 1.00 98.81 103 THR A O 1
ATOM 834 N N . LEU A 1 104 ? -4.324 -2.915 -8.137 1.00 98.75 104 LEU A N 1
ATOM 835 C CA . LEU A 1 104 ? -4.109 -2.170 -6.894 1.00 98.75 104 LEU A CA 1
ATOM 836 C C . LEU A 1 104 ? -5.437 -1.844 -6.192 1.00 98.75 104 LEU A C 1
ATOM 838 O O . LEU A 1 104 ? -5.551 -2.037 -4.985 1.00 98.75 104 LEU A O 1
ATOM 842 N N . ALA A 1 105 ? -6.458 -1.389 -6.923 1.00 98.62 105 ALA A N 1
ATOM 843 C CA . ALA A 1 105 ? -7.756 -1.080 -6.324 1.00 98.62 105 ALA A CA 1
ATOM 844 C C . ALA A 1 105 ? -8.425 -2.317 -5.694 1.00 98.62 105 ALA A C 1
ATOM 846 O O . ALA A 1 105 ? -8.953 -2.226 -4.588 1.00 98.62 105 ALA A O 1
ATOM 847 N N . GLU A 1 106 ? -8.385 -3.469 -6.368 1.00 98.56 106 GLU A N 1
ATOM 848 C CA . GLU A 1 106 ? -8.925 -4.732 -5.838 1.00 98.56 106 GLU A CA 1
ATOM 849 C C . GLU A 1 106 ? -8.135 -5.212 -4.613 1.00 98.56 106 GLU A C 1
ATOM 851 O O . GLU A 1 106 ? -8.736 -5.577 -3.603 1.00 98.56 106 GLU A O 1
ATOM 856 N N . LEU A 1 107 ? -6.800 -5.129 -4.663 1.00 98.81 107 LEU A N 1
ATOM 857 C CA . LEU A 1 107 ? -5.922 -5.475 -3.546 1.00 98.81 107 LEU A CA 1
ATOM 858 C C . LEU A 1 107 ? -6.239 -4.651 -2.296 1.00 98.81 107 LEU A C 1
ATOM 860 O O . LEU A 1 107 ? -6.295 -5.194 -1.196 1.00 98.81 107 LEU A O 1
ATOM 864 N N . ILE A 1 108 ? -6.467 -3.345 -2.443 1.00 98.81 108 ILE A N 1
ATOM 865 C CA . ILE A 1 108 ? -6.806 -2.481 -1.307 1.00 98.81 108 ILE A CA 1
ATOM 866 C C . ILE A 1 108 ? -8.116 -2.937 -0.658 1.00 98.81 108 ILE A C 1
ATOM 868 O O . ILE A 1 108 ? -8.181 -3.030 0.564 1.00 98.81 108 ILE A O 1
ATOM 872 N N . VAL A 1 109 ? -9.133 -3.293 -1.449 1.00 98.56 109 VAL A N 1
ATOM 873 C CA . VAL A 1 109 ? -10.396 -3.818 -0.905 1.00 98.56 109 VAL A CA 1
ATOM 874 C C . VAL A 1 109 ? -10.192 -5.147 -0.183 1.00 98.56 109 VAL A C 1
ATOM 876 O O . VAL A 1 109 ? -10.776 -5.352 0.882 1.00 98.56 109 VAL A O 1
ATOM 879 N N . ASP A 1 110 ? -9.354 -6.035 -0.717 1.00 98.38 110 ASP A N 1
ATOM 880 C CA . ASP A 1 110 ? -9.031 -7.313 -0.076 1.00 98.38 110 ASP A CA 1
ATOM 881 C C . ASP A 1 110 ? -8.283 -7.110 1.250 1.00 98.38 110 ASP A C 1
ATOM 883 O O . ASP A 1 110 ? -8.606 -7.762 2.246 1.00 98.38 110 ASP A O 1
ATOM 887 N N . ILE A 1 111 ? -7.342 -6.160 1.303 1.00 98.69 111 ILE A N 1
ATOM 888 C CA . ILE A 1 111 ? -6.642 -5.777 2.537 1.00 98.69 111 ILE A CA 1
ATOM 889 C C . ILE A 1 111 ? -7.639 -5.235 3.564 1.00 98.69 111 ILE A C 1
ATOM 891 O O . ILE A 1 111 ? -7.680 -5.748 4.680 1.00 98.69 111 ILE A O 1
ATOM 895 N N . GLU A 1 112 ? -8.461 -4.250 3.194 1.00 98.69 112 GLU A N 1
ATOM 896 C CA . GLU A 1 112 ? -9.454 -3.628 4.081 1.00 98.69 112 GLU A CA 1
ATOM 897 C C . GLU A 1 112 ? -10.479 -4.639 4.608 1.00 98.69 112 GLU A C 1
ATOM 899 O O . GLU A 1 112 ? -10.829 -4.628 5.787 1.00 98.69 112 GLU A O 1
ATOM 904 N N . THR A 1 113 ? -10.920 -5.564 3.753 1.00 97.94 113 THR A N 1
ATOM 905 C CA . THR A 1 113 ? -11.819 -6.659 4.142 1.00 97.94 113 THR A CA 1
ATOM 906 C C . THR A 1 113 ? -11.138 -7.599 5.138 1.00 97.94 113 THR A C 1
ATOM 908 O O . THR A 1 113 ? -11.754 -7.995 6.125 1.00 97.94 113 THR A O 1
ATOM 911 N N . LYS A 1 114 ? -9.858 -7.935 4.921 1.00 97.31 114 LYS A N 1
ATOM 912 C CA . LYS A 1 114 ? -9.086 -8.826 5.802 1.00 97.31 114 LYS A CA 1
ATOM 913 C C . LYS A 1 114 ? -8.797 -8.201 7.171 1.00 97.31 114 LYS A C 1
ATOM 915 O O . LYS A 1 114 ? -8.844 -8.914 8.167 1.00 97.31 114 LYS A O 1
ATOM 920 N N . ILE A 1 115 ? -8.498 -6.901 7.233 1.00 97.88 115 ILE A N 1
ATOM 921 C CA . ILE A 1 115 ? -8.214 -6.193 8.498 1.00 97.88 115 ILE A CA 1
ATOM 922 C C . ILE A 1 115 ? -9.474 -5.626 9.175 1.00 97.88 115 ILE A C 1
ATOM 924 O O . ILE A 1 115 ? -9.407 -5.159 10.310 1.00 97.88 115 ILE A O 1
ATOM 928 N N . GLY A 1 116 ? -10.621 -5.651 8.491 1.00 97.81 116 GLY A N 1
ATOM 929 C CA . GLY A 1 116 ? -11.927 -5.274 9.034 1.00 97.81 116 GLY A CA 1
ATOM 930 C C . GLY A 1 116 ? -12.225 -3.771 9.075 1.00 97.81 116 GLY A C 1
ATOM 931 O O . GLY A 1 116 ? -13.215 -3.376 9.686 1.00 97.81 116 GLY A O 1
ATOM 932 N N . HIS A 1 117 ? -11.406 -2.921 8.451 1.00 98.00 117 HIS A N 1
ATOM 933 C CA . HIS A 1 117 ? -11.615 -1.469 8.423 1.00 98.00 117 HIS A CA 1
ATOM 934 C C . HIS A 1 117 ? -10.955 -0.805 7.203 1.00 98.00 117 HIS A C 1
ATOM 936 O O . HIS A 1 117 ? -10.108 -1.390 6.532 1.00 98.00 117 HIS A O 1
ATOM 942 N N . THR A 1 118 ? -11.392 0.420 6.900 1.00 98.56 118 THR A N 1
ATOM 943 C CA . THR A 1 118 ? -10.928 1.210 5.747 1.00 98.56 118 THR A CA 1
ATOM 944 C C . THR A 1 118 ? -9.619 1.926 6.061 1.00 98.56 118 THR A C 1
ATOM 946 O O . THR A 1 118 ? -9.505 2.550 7.116 1.00 98.56 118 THR A O 1
ATOM 949 N N . LEU A 1 119 ? -8.667 1.895 5.129 1.00 98.81 119 LEU A N 1
ATOM 950 C CA . LEU A 1 119 ? -7.366 2.548 5.256 1.00 98.81 119 LEU A CA 1
ATOM 951 C C . LEU A 1 119 ? -7.384 3.952 4.644 1.00 98.81 119 LEU A C 1
ATOM 953 O O . LEU A 1 119 ? -8.041 4.218 3.636 1.00 98.81 119 LEU A O 1
ATOM 957 N N . TYR A 1 120 ? -6.602 4.863 5.219 1.00 98.81 120 TYR A N 1
ATOM 958 C CA . TYR A 1 120 ? -6.334 6.163 4.613 1.00 98.81 120 TYR A CA 1
ATOM 959 C C . TYR A 1 120 ? -5.201 6.037 3.584 1.00 98.81 120 TYR A C 1
ATOM 961 O O . TYR A 1 120 ? -4.045 5.787 3.936 1.00 98.81 120 TYR A O 1
ATOM 969 N N . ILE A 1 121 ? -5.536 6.172 2.300 1.00 98.88 121 ILE A N 1
ATOM 970 C CA . ILE A 1 121 ? -4.602 5.956 1.186 1.00 98.88 121 ILE A CA 1
ATOM 971 C C . ILE A 1 121 ? -3.772 7.221 0.946 1.00 98.88 121 ILE A C 1
ATOM 973 O O . ILE A 1 121 ? -4.322 8.286 0.666 1.00 98.88 121 ILE A O 1
ATOM 977 N N . ILE A 1 122 ? -2.448 7.086 1.014 1.00 98.75 122 ILE A N 1
ATOM 978 C CA . ILE A 1 122 ? -1.475 8.167 0.805 1.00 98.75 122 ILE A CA 1
ATOM 979 C C . ILE A 1 122 ? -0.349 7.717 -0.123 1.00 98.75 122 ILE A C 1
ATOM 981 O O . ILE A 1 122 ? -0.099 6.526 -0.300 1.00 98.75 122 ILE A O 1
ATOM 985 N N . GLY A 1 123 ? 0.361 8.669 -0.722 1.00 98.62 123 GLY A N 1
ATOM 986 C CA . GLY A 1 123 ? 1.584 8.387 -1.463 1.00 98.62 123 GLY A CA 1
ATOM 987 C C . GLY A 1 123 ? 2.804 8.451 -0.555 1.00 98.62 123 GLY A C 1
ATOM 988 O O . GLY A 1 123 ? 2.823 9.186 0.431 1.00 98.62 123 GLY A O 1
ATOM 989 N N . HIS A 1 124 ? 3.881 7.751 -0.913 1.00 98.25 124 HIS A N 1
ATOM 990 C CA . HIS A 1 124 ? 5.130 7.828 -0.147 1.00 98.25 124 HIS A CA 1
ATOM 991 C C . HIS A 1 124 ? 5.634 9.267 0.063 1.00 98.25 124 HIS A C 1
ATOM 993 O O . HIS A 1 124 ? 6.078 9.620 1.157 1.00 98.25 124 HIS A O 1
ATOM 999 N N . ARG A 1 125 ? 5.491 10.131 -0.947 1.00 97.12 125 ARG A N 1
ATOM 1000 C CA . ARG A 1 125 ? 5.852 11.553 -0.850 1.00 97.12 125 ARG A CA 1
ATOM 1001 C C . ARG A 1 125 ? 5.075 12.364 0.187 1.00 97.12 125 ARG A C 1
ATOM 1003 O O . ARG A 1 125 ? 5.528 13.444 0.558 1.00 97.12 125 ARG A O 1
ATOM 1010 N N . ASP A 1 126 ? 3.931 11.870 0.658 1.00 97.44 126 ASP A N 1
ATOM 1011 C CA . ASP A 1 126 ? 3.204 12.507 1.759 1.00 97.44 126 ASP A CA 1
ATOM 1012 C C . ASP A 1 126 ? 3.937 12.324 3.090 1.00 97.44 126 ASP A C 1
ATOM 1014 O O . ASP A 1 126 ? 3.812 13.173 3.974 1.00 97.44 126 ASP A O 1
ATOM 1018 N N . VAL A 1 127 ? 4.732 11.254 3.212 1.00 96.81 127 VAL A N 1
ATOM 1019 C CA . VAL A 1 127 ? 5.488 10.881 4.414 1.00 96.81 127 VAL A CA 1
ATOM 1020 C C . VAL A 1 127 ? 6.864 11.548 4.428 1.00 96.81 127 VAL A C 1
ATOM 1022 O O . VAL A 1 127 ? 7.206 12.236 5.386 1.00 96.81 127 VAL A O 1
ATOM 1025 N N . VAL A 1 128 ? 7.645 11.369 3.358 1.00 93.75 128 VAL A N 1
ATOM 1026 C CA . VAL A 1 128 ? 9.012 11.901 3.209 1.00 93.75 128 VAL A CA 1
ATOM 1027 C C . VAL A 1 128 ? 9.185 12.541 1.833 1.00 93.75 128 VAL A C 1
ATOM 1029 O O . VAL A 1 128 ? 8.587 12.089 0.865 1.00 93.75 128 VAL A O 1
ATOM 1032 N N . SER A 1 129 ? 10.013 13.582 1.711 1.00 92.88 129 SER A N 1
ATOM 1033 C CA . SER A 1 129 ? 10.187 14.299 0.437 1.00 92.88 129 SER A CA 1
ATOM 1034 C C . SER A 1 129 ? 10.931 13.447 -0.604 1.00 92.88 129 SER A C 1
ATOM 1036 O O . SER A 1 129 ? 12.152 13.311 -0.548 1.00 92.88 129 SER A O 1
ATOM 1038 N N . ARG A 1 130 ? 10.194 12.852 -1.551 1.00 92.31 130 ARG A N 1
ATOM 1039 C CA . ARG A 1 130 ? 10.721 12.054 -2.675 1.00 92.31 130 ARG A CA 1
ATOM 1040 C C . ARG A 1 130 ? 9.752 12.038 -3.858 1.00 92.31 130 ARG A C 1
ATOM 1042 O O . ARG A 1 130 ? 8.611 12.466 -3.733 1.00 92.31 130 ARG A O 1
ATOM 1049 N N . LEU A 1 131 ? 10.199 11.523 -5.005 1.00 96.12 131 LEU A N 1
ATOM 1050 C CA . LEU A 1 131 ? 9.369 11.419 -6.217 1.00 96.12 131 LEU A CA 1
ATOM 1051 C C . LEU A 1 131 ? 8.314 10.302 -6.144 1.00 96.12 131 LEU A C 1
ATOM 1053 O O . LEU A 1 131 ? 7.258 10.417 -6.758 1.00 96.12 131 LEU A O 1
ATOM 1057 N N . CYS A 1 132 ? 8.579 9.236 -5.385 1.00 97.31 132 CYS A N 1
ATOM 1058 C CA . CYS A 1 132 ? 7.649 8.117 -5.182 1.00 97.31 132 CYS A CA 1
ATOM 1059 C C . CYS A 1 132 ? 6.294 8.600 -4.622 1.00 97.31 132 CYS A C 1
ATOM 1061 O O . CYS A 1 132 ? 6.302 9.366 -3.657 1.00 97.31 132 CYS A O 1
ATOM 1063 N N . PRO A 1 133 ? 5.135 8.164 -5.155 1.00 97.75 133 PRO A N 1
ATOM 1064 C CA . PRO A 1 133 ? 4.934 7.063 -6.110 1.00 97.75 133 PRO A CA 1
ATOM 1065 C C . PRO A 1 133 ? 4.797 7.495 -7.580 1.00 97.75 133 PRO A C 1
ATOM 1067 O O . PRO A 1 133 ? 4.117 6.835 -8.365 1.00 97.75 133 PRO A O 1
ATOM 1070 N N . GLY A 1 134 ? 5.384 8.633 -7.958 1.00 96.62 134 GLY A N 1
ATOM 1071 C CA . GLY A 1 134 ? 5.421 9.091 -9.344 1.00 96.62 134 GLY A CA 1
ATOM 1072 C C . GLY A 1 134 ? 4.030 9.236 -9.960 1.00 96.62 134 GLY A C 1
ATOM 1073 O O . GLY A 1 134 ? 3.192 9.986 -9.454 1.00 96.62 134 GLY A O 1
ATOM 1074 N N . VAL A 1 135 ? 3.785 8.497 -11.046 1.00 96.81 135 VAL A N 1
ATOM 1075 C CA . VAL A 1 135 ? 2.542 8.542 -11.839 1.00 96.81 135 VAL A CA 1
ATOM 1076 C C . VAL A 1 135 ? 1.280 8.189 -11.044 1.00 96.81 135 VAL A C 1
ATOM 1078 O O . VAL A 1 135 ? 0.194 8.644 -11.402 1.00 96.81 135 VAL A O 1
ATOM 1081 N N . TYR A 1 136 ? 1.402 7.439 -9.945 1.00 98.31 136 TYR A N 1
ATOM 1082 C CA . TYR A 1 136 ? 0.259 7.102 -9.094 1.00 98.31 136 TYR A CA 1
ATOM 1083 C C . TYR A 1 136 ? -0.221 8.281 -8.255 1.00 98.31 136 TYR A C 1
ATOM 1085 O O . TYR A 1 136 ? -1.408 8.371 -7.958 1.00 98.31 136 TYR A O 1
ATOM 1093 N N . TYR A 1 137 ? 0.672 9.195 -7.867 1.00 98.38 137 TYR A N 1
ATOM 1094 C CA . TYR A 1 137 ? 0.345 10.238 -6.897 1.00 98.38 137 TYR A CA 1
ATOM 1095 C C . TYR A 1 137 ? -0.833 11.136 -7.306 1.00 98.38 137 TYR A C 1
ATOM 1097 O O . TYR A 1 137 ? -1.787 11.236 -6.534 1.00 98.38 137 TYR A O 1
ATOM 1105 N N . PRO A 1 138 ? -0.850 11.748 -8.510 1.00 98.38 138 PRO A N 1
ATOM 1106 C CA . PRO A 1 138 ? -2.001 12.545 -8.938 1.00 98.38 138 PRO A CA 1
ATOM 1107 C C . PRO A 1 138 ? -3.281 11.710 -9.127 1.00 98.38 138 PRO A C 1
ATOM 1109 O O . PRO A 1 138 ? -4.366 12.279 -9.204 1.00 98.38 138 PRO A O 1
ATOM 1112 N N . ARG A 1 139 ? -3.172 10.376 -9.184 1.00 98.56 139 ARG A N 1
ATOM 1113 C CA . ARG A 1 139 ? -4.286 9.437 -9.374 1.00 98.56 139 ARG A CA 1
ATOM 1114 C C . ARG A 1 139 ? -4.799 8.826 -8.067 1.00 98.56 139 ARG A C 1
ATOM 1116 O O . ARG A 1 139 ? -5.744 8.046 -8.101 1.00 98.56 139 ARG A O 1
ATOM 1123 N N . ILE A 1 140 ? -4.248 9.182 -6.904 1.00 98.69 140 ILE A N 1
ATOM 1124 C CA . ILE A 1 140 ? -4.750 8.685 -5.609 1.00 98.69 140 ILE A CA 1
ATOM 1125 C C . ILE A 1 140 ? -6.248 8.998 -5.398 1.00 98.69 140 ILE A C 1
ATOM 1127 O O . ILE A 1 140 ? -6.971 8.098 -4.972 1.00 98.69 140 ILE A O 1
ATOM 1131 N N . PRO A 1 141 ? -6.779 10.191 -5.743 1.00 98.56 141 PRO A N 1
ATOM 1132 C CA . PRO A 1 141 ? -8.222 10.437 -5.651 1.00 98.56 141 PRO A CA 1
ATOM 1133 C C . PRO A 1 141 ? -9.062 9.511 -6.548 1.00 98.56 141 PRO A C 1
ATOM 1135 O O . PRO A 1 141 ? -10.106 9.014 -6.128 1.00 98.56 141 PRO A O 1
ATOM 1138 N N . GLU A 1 142 ? -8.590 9.234 -7.769 1.00 98.62 142 GLU A N 1
ATOM 1139 C CA . GLU A 1 142 ? -9.206 8.260 -8.684 1.00 98.62 142 GLU A CA 1
ATOM 1140 C C . GLU A 1 142 ? -9.185 6.850 -8.071 1.00 98.62 142 GLU A C 1
ATOM 1142 O O . GLU A 1 142 ? -10.192 6.142 -8.107 1.00 98.62 142 GLU A O 1
ATOM 1147 N N . LEU A 1 143 ? -8.068 6.470 -7.441 1.00 98.75 143 LEU A N 1
ATOM 1148 C CA . LEU A 1 143 ? -7.891 5.173 -6.792 1.00 98.75 143 LEU A CA 1
ATOM 1149 C C . LEU A 1 143 ? -8.870 4.999 -5.629 1.00 98.75 143 LEU A C 1
ATOM 1151 O O . LEU A 1 143 ? -9.560 3.986 -5.567 1.00 98.75 143 LEU A O 1
ATOM 1155 N N . ILE A 1 144 ? -8.992 6.004 -4.756 1.00 98.75 144 ILE A N 1
ATOM 1156 C CA . ILE A 1 144 ? -9.955 6.010 -3.643 1.00 98.75 144 ILE A CA 1
ATOM 1157 C C . ILE A 1 144 ? -11.386 5.833 -4.170 1.00 98.75 144 ILE A C 1
ATOM 1159 O O . ILE A 1 144 ? -12.144 5.011 -3.652 1.00 98.75 144 ILE A O 1
ATOM 1163 N N . ASN A 1 145 ? -11.762 6.559 -5.227 1.00 98.56 145 ASN A N 1
ATOM 1164 C CA . ASN A 1 145 ? -13.087 6.429 -5.837 1.00 98.56 145 ASN A CA 1
ATOM 1165 C C . ASN A 1 145 ? -13.324 5.019 -6.394 1.00 98.56 145 ASN A C 1
ATOM 1167 O O . ASN A 1 145 ? -14.409 4.454 -6.221 1.00 98.56 145 ASN A O 1
ATOM 1171 N N . ARG A 1 146 ? -12.309 4.425 -7.030 1.00 98.31 146 ARG A N 1
ATOM 1172 C CA . ARG A 1 146 ? -12.388 3.062 -7.560 1.00 98.31 146 ARG A CA 1
ATOM 1173 C C . ARG A 1 146 ? -12.522 2.024 -6.446 1.00 98.31 146 ARG A C 1
ATOM 1175 O O . ARG A 1 146 ? -13.401 1.172 -6.545 1.00 98.31 146 ARG A O 1
ATOM 1182 N N . VAL A 1 147 ? -11.724 2.134 -5.385 1.00 98.50 147 VAL A N 1
ATOM 1183 C CA . VAL A 1 147 ? -11.804 1.295 -4.177 1.00 98.50 147 VAL A CA 1
ATOM 1184 C C . VAL A 1 147 ? -13.211 1.367 -3.583 1.00 98.50 147 VAL A C 1
ATOM 1186 O O . VAL A 1 147 ? -13.871 0.343 -3.440 1.00 98.50 147 VAL A O 1
ATOM 1189 N N . ASN A 1 148 ? -13.740 2.569 -3.348 1.00 98.06 148 ASN A N 1
ATOM 1190 C CA . ASN A 1 148 ? -15.089 2.750 -2.801 1.00 98.06 148 ASN A CA 1
ATOM 1191 C C . ASN A 1 148 ? -16.193 2.188 -3.712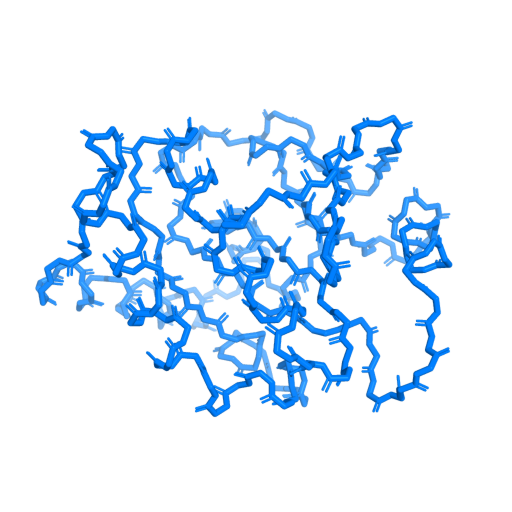 1.00 98.06 148 ASN A C 1
ATOM 1193 O O . ASN A 1 148 ? -17.183 1.652 -3.215 1.00 98.06 148 ASN A O 1
ATOM 1197 N N . THR A 1 149 ? -16.012 2.258 -5.033 1.00 97.62 149 THR A N 1
ATOM 1198 C CA . THR A 1 149 ? -16.933 1.646 -6.005 1.00 97.62 149 THR A CA 1
ATOM 1199 C C . THR A 1 149 ? -16.918 0.119 -5.920 1.00 97.62 149 THR A C 1
ATOM 1201 O O . THR A 1 149 ? -17.970 -0.506 -5.969 1.00 97.62 149 THR A O 1
ATOM 1204 N N . ILE A 1 150 ? -15.744 -0.501 -5.775 1.00 97.06 150 ILE A N 1
ATOM 1205 C CA . ILE A 1 150 ? -15.637 -1.959 -5.615 1.00 97.06 150 ILE A CA 1
ATOM 1206 C C . ILE A 1 150 ? -16.262 -2.386 -4.279 1.00 97.06 150 ILE A C 1
ATOM 1208 O O . ILE A 1 150 ? -17.002 -3.366 -4.223 1.00 97.06 150 ILE A O 1
ATOM 1212 N N . LYS A 1 151 ? -16.027 -1.624 -3.205 1.00 96.88 151 LYS A N 1
ATOM 1213 C CA . LYS A 1 151 ? -16.590 -1.892 -1.872 1.00 96.88 151 LYS A CA 1
ATOM 1214 C C . LYS A 1 151 ? -18.111 -1.852 -1.865 1.00 96.88 151 LYS A C 1
ATOM 1216 O O . LYS A 1 151 ? -18.727 -2.739 -1.295 1.00 96.88 151 LYS A O 1
ATOM 1221 N N . SER A 1 152 ? -18.736 -0.887 -2.542 1.00 95.50 152 SER A N 1
ATOM 1222 C CA . SER A 1 152 ? -20.204 -0.826 -2.614 1.00 95.50 152 SER A CA 1
ATOM 1223 C C . SER A 1 152 ? -20.825 -2.011 -3.365 1.00 95.50 152 SER A C 1
ATOM 1225 O O . SER A 1 152 ? -21.993 -2.328 -3.155 1.00 95.50 152 SER A O 1
ATOM 1227 N N . GLN A 1 153 ? -20.043 -2.690 -4.208 1.00 94.25 153 GLN A N 1
ATOM 1228 C CA . GLN A 1 153 ? -20.443 -3.901 -4.925 1.00 94.25 153 GLN A CA 1
ATOM 1229 C C . GLN A 1 153 ? -20.160 -5.184 -4.121 1.00 94.25 153 GLN A C 1
ATOM 1231 O O . GLN A 1 153 ? -20.773 -6.218 -4.384 1.00 94.25 153 GLN A O 1
ATOM 1236 N N . ARG A 1 154 ? -19.251 -5.131 -3.136 1.00 89.75 154 ARG A N 1
ATOM 1237 C CA . ARG A 1 154 ? -18.854 -6.254 -2.275 1.00 89.75 154 ARG A CA 1
ATOM 1238 C C . ARG A 1 154 ? -19.428 -6.076 -0.866 1.00 89.75 154 ARG A C 1
ATOM 1240 O O . ARG A 1 154 ? -18.874 -5.357 -0.044 1.00 89.75 154 ARG A O 1
ATOM 1247 N N . GLY A 1 155 ? -20.518 -6.778 -0.556 1.00 82.31 155 GLY A N 1
ATOM 1248 C CA . GLY A 1 155 ? -21.274 -6.605 0.698 1.00 82.31 155 GLY A CA 1
ATOM 1249 C C . GLY A 1 155 ? -20.545 -6.929 2.015 1.00 82.31 155 GLY A C 1
ATOM 1250 O O . GLY A 1 155 ? -21.145 -6.778 3.073 1.00 82.31 155 GLY A O 1
ATOM 1251 N N . ASN A 1 156 ? -19.290 -7.385 1.977 1.00 91.06 156 ASN A N 1
ATOM 1252 C CA . ASN A 1 156 ? -18.466 -7.691 3.151 1.00 91.06 156 ASN A CA 1
ATOM 1253 C C . ASN A 1 156 ? -17.316 -6.695 3.392 1.00 91.06 156 ASN A C 1
ATOM 1255 O O . ASN A 1 156 ? -16.603 -6.842 4.383 1.00 91.06 156 ASN A O 1
ATOM 1259 N N . ALA A 1 157 ? -17.110 -5.713 2.511 1.00 95.12 157 ALA A N 1
ATOM 1260 C CA . ALA A 1 157 ? -16.054 -4.722 2.686 1.00 95.12 157 ALA A CA 1
ATOM 1261 C C . ALA A 1 157 ? -16.476 -3.622 3.687 1.00 95.12 157 ALA A C 1
ATOM 1263 O O . ALA A 1 157 ? -17.655 -3.258 3.740 1.00 95.12 157 ALA A O 1
ATOM 1264 N N . PRO A 1 158 ? -15.540 -3.051 4.469 1.00 97.19 158 PRO A N 1
ATOM 1265 C CA . PRO A 1 158 ? -15.856 -1.982 5.418 1.00 97.19 158 PRO A CA 1
ATOM 1266 C C . PRO A 1 158 ? -16.356 -0.716 4.707 1.00 97.19 158 PRO A C 1
ATOM 1268 O O . PRO A 1 158 ? -16.004 -0.449 3.562 1.00 97.19 158 PRO A O 1
ATOM 1271 N N . ALA A 1 159 ? -17.157 0.113 5.378 1.00 97.06 159 ALA A N 1
ATOM 1272 C CA . ALA A 1 159 ? -17.654 1.359 4.788 1.00 97.06 159 ALA A CA 1
ATOM 1273 C C . ALA A 1 159 ? -16.513 2.372 4.532 1.00 97.06 159 ALA A C 1
ATOM 1275 O O . ALA A 1 159 ? -15.564 2.423 5.320 1.00 97.06 159 ALA A O 1
ATOM 1276 N N . PRO A 1 160 ? -16.579 3.203 3.472 1.00 97.75 160 PRO A N 1
ATOM 1277 C CA . PRO A 1 160 ? -15.621 4.292 3.255 1.00 97.75 160 PRO A CA 1
ATOM 1278 C C . PRO A 1 160 ? -15.473 5.205 4.483 1.00 97.75 160 PRO A C 1
ATOM 1280 O O . PRO A 1 160 ? -16.443 5.417 5.210 1.00 97.75 160 PRO A O 1
ATOM 1283 N N . LEU A 1 161 ? -14.283 5.788 4.686 1.00 98.00 161 LEU A N 1
ATOM 1284 C CA . LEU A 1 161 ? -14.058 6.748 5.774 1.00 98.00 161 LEU A CA 1
ATOM 1285 C C . LEU A 1 161 ? -15.010 7.940 5.640 1.00 98.00 161 LEU A C 1
ATOM 1287 O O . LEU A 1 161 ? -15.135 8.507 4.553 1.00 98.00 161 LEU A O 1
ATOM 1291 N N . THR A 1 162 ? -15.625 8.358 6.741 1.00 98.19 162 THR A N 1
ATOM 1292 C CA . THR A 1 162 ? -16.398 9.606 6.838 1.00 98.19 162 THR A CA 1
ATOM 1293 C C . THR A 1 162 ? -15.489 10.838 6.764 1.00 98.19 162 THR A C 1
ATOM 1295 O O . THR A 1 162 ? -14.265 10.731 6.823 1.00 98.19 162 THR A O 1
ATOM 1298 N N . GLU A 1 163 ? -16.069 12.033 6.638 1.00 97.50 163 GLU A N 1
ATOM 1299 C CA . GLU A 1 163 ? -15.305 13.292 6.684 1.00 97.50 163 GLU A CA 1
ATOM 1300 C C . GLU A 1 163 ? -14.523 13.458 7.988 1.00 97.50 163 GLU A C 1
ATOM 1302 O O . GLU A 1 163 ? -13.342 13.797 7.953 1.00 97.50 163 GLU A O 1
ATOM 1307 N N . GLU A 1 164 ? -15.154 13.146 9.118 1.00 98.31 164 GLU A N 1
ATOM 1308 C CA . GLU A 1 164 ? -14.533 13.209 10.439 1.00 98.31 164 GLU A CA 1
ATOM 1309 C C . GLU A 1 164 ? -13.372 12.217 10.563 1.00 98.31 164 GLU A C 1
ATOM 1311 O O . GLU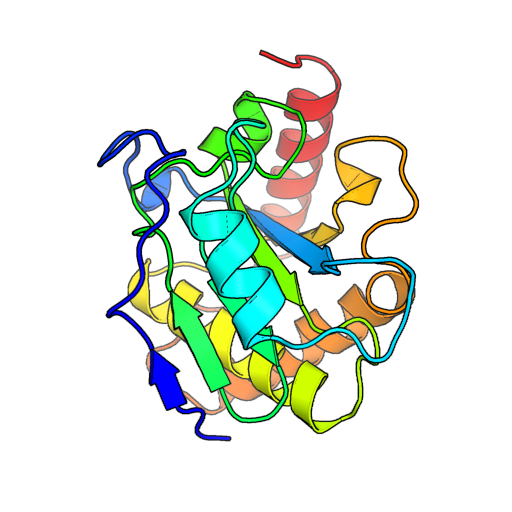 A 1 164 ? -12.271 12.594 10.961 1.00 98.31 164 GLU A O 1
ATOM 1316 N N . GLN A 1 165 ? -13.570 10.967 10.131 1.00 98.38 165 GLN A N 1
ATOM 1317 C CA . GLN A 1 165 ? -12.499 9.968 10.132 1.00 98.38 165 GLN A CA 1
ATOM 1318 C C . GLN A 1 165 ? -11.335 10.387 9.228 1.00 98.38 165 GLN A C 1
ATOM 1320 O O . GLN A 1 165 ? -10.179 10.232 9.607 1.00 98.38 165 GLN A O 1
ATOM 1325 N N . ARG A 1 166 ? -11.605 10.967 8.051 1.00 98.12 166 ARG A N 1
ATOM 1326 C CA . ARG A 1 166 ? -10.546 11.507 7.181 1.00 98.12 166 ARG A CA 1
ATOM 1327 C C . ARG A 1 166 ? -9.787 12.655 7.852 1.00 98.12 166 ARG A C 1
ATOM 1329 O O . ARG A 1 166 ? -8.565 12.714 7.727 1.00 98.12 166 ARG A O 1
ATOM 1336 N N . ALA A 1 167 ? -10.477 13.538 8.572 1.00 98.31 167 ALA A N 1
ATOM 1337 C CA . ALA A 1 167 ? -9.842 14.618 9.322 1.00 98.31 167 ALA A CA 1
ATOM 1338 C C . ALA A 1 167 ? -8.942 14.085 10.454 1.00 98.31 167 ALA A C 1
ATOM 1340 O O . ALA A 1 167 ? -7.818 14.568 10.612 1.00 98.31 167 ALA A O 1
ATOM 1341 N N . ASP A 1 168 ? -9.377 13.046 11.178 1.00 98.31 168 ASP A N 1
ATOM 1342 C CA . ASP A 1 168 ? -8.543 12.367 12.182 1.00 98.31 168 ASP A CA 1
ATOM 1343 C C . ASP A 1 168 ? -7.283 11.758 11.545 1.00 98.31 168 ASP A C 1
ATOM 1345 O O . ASP A 1 168 ? -6.169 11.972 12.025 1.00 98.31 168 ASP A O 1
ATOM 1349 N N . MET A 1 169 ? -7.421 11.078 10.402 1.00 98.38 169 MET A N 1
ATOM 1350 C CA . MET A 1 169 ? -6.279 10.494 9.684 1.00 98.38 169 MET A CA 1
ATOM 1351 C C . MET A 1 169 ? -5.284 11.552 9.195 1.00 98.38 169 MET A C 1
ATOM 1353 O O . MET A 1 169 ? -4.072 11.346 9.281 1.00 98.38 169 MET A O 1
ATOM 1357 N N . LEU A 1 170 ? -5.770 12.707 8.733 1.00 97.81 170 LEU A N 1
ATOM 1358 C CA . LEU A 1 170 ? -4.920 13.843 8.370 1.00 97.81 170 LEU A CA 1
ATOM 1359 C C . LEU A 1 170 ? -4.147 14.390 9.575 1.00 97.81 170 LEU A C 1
ATOM 1361 O O . LEU A 1 170 ? -2.944 14.636 9.464 1.00 97.81 170 LEU A O 1
ATOM 1365 N N . SER A 1 171 ? -4.806 14.535 10.726 1.00 97.88 171 SER A N 1
ATOM 1366 C CA . SER A 1 171 ? -4.157 14.948 11.977 1.00 97.88 171 SER A CA 1
ATOM 1367 C C . SER A 1 171 ? -3.075 13.947 12.399 1.00 97.88 171 SER A C 1
ATOM 1369 O O . SER A 1 171 ? -1.933 14.324 12.670 1.00 97.88 171 SER A O 1
ATOM 1371 N N . ARG A 1 172 ? -3.377 12.642 12.351 1.00 97.69 172 ARG A N 1
ATOM 1372 C CA . ARG A 1 172 ? -2.403 11.570 12.622 1.00 97.69 172 ARG A CA 1
ATOM 1373 C C . ARG A 1 172 ? -1.209 11.614 11.676 1.00 97.69 172 ARG A C 1
ATOM 1375 O O . ARG A 1 172 ? -0.075 11.520 12.140 1.00 97.69 172 ARG A O 1
ATOM 1382 N N . LEU A 1 173 ? -1.439 11.797 10.375 1.00 97.50 173 LEU A N 1
ATOM 1383 C CA . LEU A 1 173 ? -0.367 11.923 9.387 1.00 97.50 173 LEU A CA 1
ATOM 1384 C C . LEU A 1 173 ? 0.557 13.102 9.720 1.00 97.50 173 LEU A C 1
ATOM 1386 O O . LEU A 1 173 ? 1.776 12.945 9.721 1.00 97.50 173 LEU A O 1
ATOM 1390 N N . GLN A 1 174 ? -0.006 14.270 10.042 1.00 96.38 174 GLN A N 1
ATOM 1391 C CA . GLN A 1 174 ? 0.776 15.443 10.444 1.00 96.38 174 GLN A CA 1
ATOM 1392 C C . GLN A 1 174 ? 1.591 15.173 11.717 1.00 96.38 174 GLN A C 1
ATOM 1394 O O . GLN A 1 174 ? 2.779 15.493 11.763 1.00 96.38 174 GLN A O 1
ATOM 1399 N N . ASN A 1 175 ? 0.998 14.512 12.713 1.00 95.94 175 ASN A N 1
ATOM 1400 C CA . ASN A 1 175 ? 1.690 14.147 13.949 1.00 95.94 175 ASN A CA 1
ATOM 1401 C C . ASN A 1 175 ? 2.860 13.182 13.710 1.00 95.94 175 ASN A C 1
ATOM 1403 O O . ASN A 1 175 ? 3.935 13.394 14.272 1.00 95.94 175 ASN A O 1
ATOM 1407 N N . ILE A 1 176 ? 2.689 12.171 12.850 1.00 95.50 176 ILE A N 1
ATOM 1408 C CA . ILE A 1 176 ? 3.757 11.226 12.474 1.00 95.50 176 ILE A CA 1
ATOM 1409 C C . ILE A 1 176 ? 4.905 11.937 11.745 1.00 95.50 176 ILE A C 1
ATOM 1411 O O . ILE A 1 176 ? 6.075 11.613 11.958 1.00 95.50 176 ILE A O 1
ATOM 1415 N N . LYS A 1 177 ? 4.592 12.916 10.890 1.00 91.81 177 LYS A N 1
ATOM 1416 C CA . LYS A 1 177 ? 5.607 13.699 10.168 1.00 91.81 177 LYS A CA 1
ATOM 1417 C C . LYS A 1 177 ? 6.410 14.608 11.091 1.00 91.81 177 LYS A C 1
ATOM 1419 O O . LYS A 1 177 ? 7.607 14.769 10.882 1.00 91.81 177 LYS A O 1
ATOM 1424 N N . ASN A 1 178 ? 5.757 15.182 12.098 1.00 89.88 178 ASN A N 1
ATOM 1425 C CA . ASN A 1 178 ? 6.394 16.091 13.049 1.00 89.88 178 ASN A CA 1
ATOM 1426 C C . ASN A 1 178 ? 7.148 15.355 14.167 1.00 89.88 178 ASN A C 1
ATOM 1428 O O . ASN A 1 178 ? 8.022 15.944 14.793 1.00 89.88 178 ASN A O 1
ATOM 1432 N N . ASN A 1 179 ? 6.838 14.074 14.388 1.00 87.25 179 ASN A N 1
ATOM 1433 C CA . ASN A 1 179 ? 7.497 13.211 15.365 1.00 87.25 179 ASN A CA 1
ATOM 1434 C C . ASN A 1 179 ? 7.963 11.912 14.683 1.00 87.25 179 ASN A C 1
ATOM 1436 O O . ASN A 1 179 ? 7.344 10.860 14.878 1.00 87.25 179 ASN A O 1
ATOM 1440 N N . PRO A 1 180 ? 9.011 11.972 13.838 1.00 71.75 180 PRO A N 1
ATOM 1441 C CA . PRO A 1 180 ? 9.612 10.775 13.269 1.00 71.75 180 PRO A CA 1
ATOM 1442 C C . PRO A 1 180 ? 10.267 9.994 14.414 1.00 71.75 180 PRO A C 1
ATOM 1444 O O . PRO A 1 180 ? 11.246 10.457 14.994 1.00 71.75 180 PRO A O 1
ATOM 1447 N N . GLY A 1 181 ? 9.645 8.877 14.797 1.00 62.56 181 GLY A N 1
ATOM 1448 C CA . GLY A 1 181 ? 10.146 7.980 15.842 1.00 62.56 181 GLY A CA 1
ATOM 1449 C C . GLY A 1 181 ? 11.501 7.374 15.514 1.00 62.56 181 GLY A C 1
ATOM 1450 O O . GLY A 1 181 ? 11.874 7.367 14.316 1.00 62.56 181 GLY A O 1
#

Radius of gyration: 14.96 Å; chains: 1; bounding box: 42×34×34 Å